Protein AF-A0A1C3JY87-F1 (afdb_monomer_lite)

Structure (mmCIF, N/CA/C/O backbone):
data_AF-A0A1C3JY87-F1
#
_entry.id   AF-A0A1C3JY87-F1
#
loop_
_atom_site.group_PDB
_atom_site.id
_atom_site.type_symbol
_atom_site.label_atom_id
_atom_site.label_alt_id
_atom_site.label_comp_id
_atom_site.label_asym_id
_atom_site.label_entity_id
_atom_site.label_seq_id
_atom_site.pdbx_PDB_ins_code
_atom_site.Cartn_x
_atom_site.Cartn_y
_atom_site.Cartn_z
_atom_site.occupancy
_atom_site.B_iso_or_equiv
_atom_site.auth_seq_id
_atom_site.auth_comp_id
_atom_site.auth_asym_id
_atom_site.auth_atom_id
_atom_site.pdbx_PDB_model_num
ATOM 1 N N . MET A 1 1 ? -6.184 11.717 -6.023 1.00 48.03 1 MET A N 1
ATOM 2 C CA . MET A 1 1 ? -5.336 12.151 -7.155 1.00 48.03 1 MET A CA 1
ATOM 3 C C . MET A 1 1 ? -3.877 11.700 -6.956 1.00 48.03 1 MET A C 1
ATOM 5 O O . MET A 1 1 ? -2.973 12.508 -7.114 1.00 48.03 1 MET A O 1
ATOM 9 N N . ALA A 1 2 ? -3.630 10.410 -6.694 1.00 43.94 2 ALA A N 1
ATOM 10 C CA . ALA A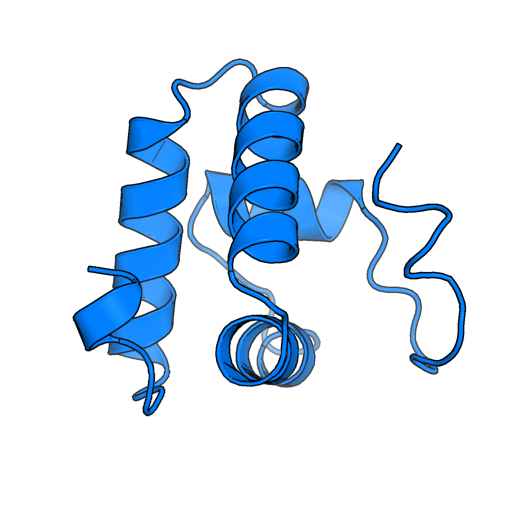 1 2 ? -2.296 9.790 -6.745 1.00 43.94 2 ALA A CA 1
ATOM 11 C C . ALA A 1 2 ? -1.992 9.152 -8.110 1.00 43.94 2 ALA A C 1
ATOM 13 O O . ALA A 1 2 ? -0.872 9.219 -8.615 1.00 43.94 2 ALA A O 1
ATOM 14 N N . ALA A 1 3 ? -3.026 8.581 -8.737 1.00 44.25 3 ALA A N 1
ATOM 15 C CA . ALA A 1 3 ? -2.915 7.833 -9.989 1.00 44.25 3 ALA A CA 1
ATOM 16 C C . ALA A 1 3 ? -2.328 8.655 -11.152 1.00 44.25 3 ALA A C 1
ATOM 18 O O . ALA A 1 3 ? -1.594 8.113 -11.967 1.00 44.25 3 ALA A O 1
ATOM 19 N N . LYS A 1 4 ? -2.588 9.972 -11.205 1.00 45.03 4 LYS A N 1
ATOM 20 C CA . LYS A 1 4 ? -2.084 10.848 -12.280 1.00 45.03 4 LYS A CA 1
ATOM 21 C C . LYS A 1 4 ? -0.603 11.210 -12.154 1.00 45.03 4 LYS A C 1
ATOM 23 O O . LYS A 1 4 ? 0.023 11.503 -13.166 1.00 45.03 4 LYS A O 1
ATOM 28 N N . THR A 1 5 ? -0.038 11.198 -10.950 1.00 44.91 5 THR A N 1
ATOM 29 C CA . THR A 1 5 ? 1.368 11.579 -10.720 1.00 44.91 5 THR A CA 1
ATOM 30 C C . THR A 1 5 ? 2.306 10.375 -10.828 1.00 44.91 5 THR A C 1
ATOM 32 O O . THR A 1 5 ? 3.497 10.542 -11.066 1.00 44.91 5 THR A O 1
ATOM 35 N N . ALA A 1 6 ? 1.760 9.159 -10.719 1.00 45.75 6 ALA A N 1
ATOM 36 C CA . ALA A 1 6 ? 2.465 7.903 -10.966 1.00 45.75 6 ALA A CA 1
ATOM 37 C C . ALA A 1 6 ? 2.398 7.437 -12.439 1.00 45.75 6 ALA A C 1
ATOM 39 O O . ALA A 1 6 ? 3.058 6.464 -12.797 1.00 45.75 6 ALA A O 1
ATOM 40 N N . SER A 1 7 ? 1.661 8.137 -13.319 1.00 39.44 7 SER A N 1
ATOM 41 C CA . SER A 1 7 ? 1.541 7.836 -1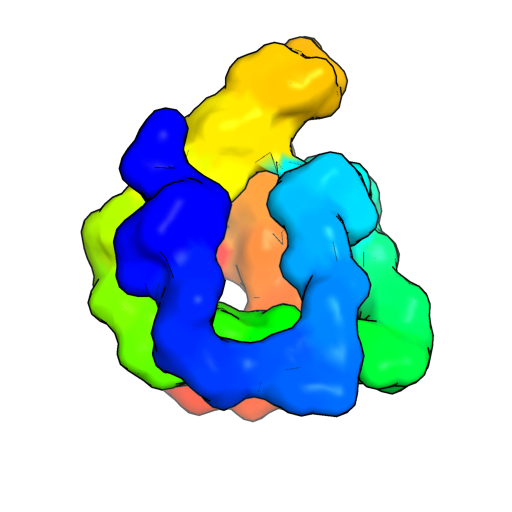4.763 1.00 39.44 7 SER A CA 1
ATOM 42 C C . SER A 1 7 ? 2.796 8.141 -15.595 1.00 39.44 7 SER A C 1
ATOM 44 O O . SER A 1 7 ? 2.704 8.414 -16.790 1.00 39.44 7 SER A O 1
ATOM 46 N N . VAL A 1 8 ? 3.985 8.080 -15.005 1.00 42.12 8 VAL A N 1
ATOM 47 C CA . VAL A 1 8 ? 5.237 8.083 -15.759 1.00 42.12 8 VAL A CA 1
ATOM 48 C C . VAL A 1 8 ? 6.038 6.841 -15.394 1.00 42.12 8 VAL A C 1
ATOM 50 O O . VAL A 1 8 ? 6.873 6.845 -14.499 1.00 42.12 8 VAL A O 1
ATOM 53 N N . SER A 1 9 ? 5.792 5.797 -16.196 1.00 42.03 9 SER A N 1
ATOM 54 C CA . SER A 1 9 ? 6.756 4.751 -16.566 1.00 42.03 9 SER A CA 1
ATOM 55 C C . SER A 1 9 ? 6.616 3.351 -15.947 1.00 42.03 9 SER A C 1
ATOM 57 O O . SER A 1 9 ? 7.615 2.764 -15.542 1.00 42.03 9 SER A O 1
ATOM 59 N N . TYR A 1 10 ? 5.432 2.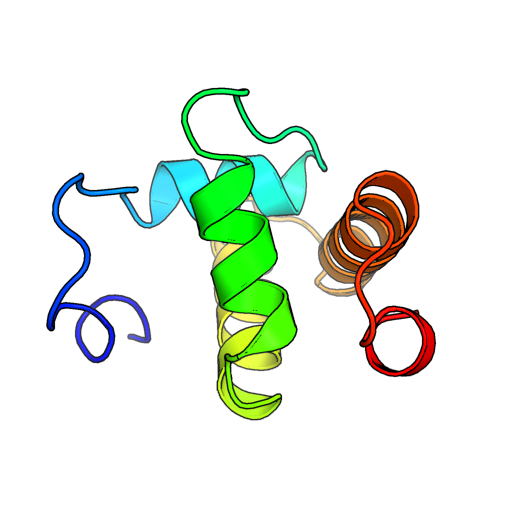724 -15.997 1.00 41.84 10 TYR A N 1
ATOM 60 C CA . TYR A 1 10 ? 5.355 1.257 -15.879 1.00 41.84 10 TYR A CA 1
ATOM 61 C C . TYR A 1 10 ? 4.536 0.630 -17.015 1.00 41.84 10 TYR A C 1
ATOM 63 O O . TYR A 1 10 ? 3.332 0.807 -17.147 1.00 41.84 10 TYR A O 1
ATOM 71 N N . 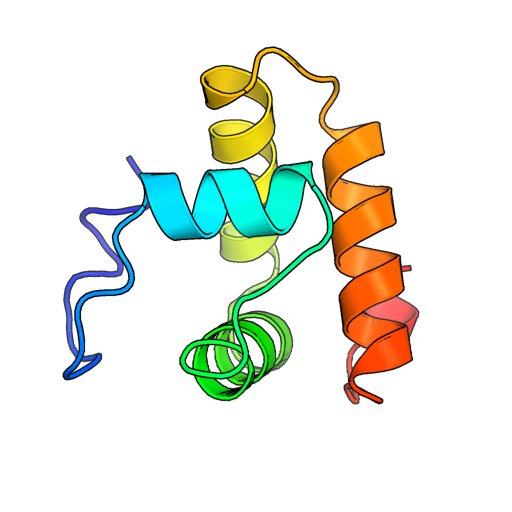LYS A 1 11 ? 5.262 -0.085 -17.882 1.00 41.31 11 LYS A N 1
ATOM 72 C CA . LYS A 1 11 ? 4.906 -0.606 -19.217 1.00 41.31 11 LYS A CA 1
ATOM 73 C C . LYS A 1 11 ? 3.914 -1.787 -19.236 1.00 41.31 11 LYS A C 1
ATOM 75 O O . LYS A 1 11 ? 3.971 -2.636 -20.121 1.00 41.31 11 LYS A O 1
ATOM 80 N N . ARG A 1 12 ? 3.014 -1.847 -18.264 1.00 46.25 12 ARG A N 1
ATOM 81 C CA . ARG A 1 12 ? 1.794 -2.661 -18.245 1.00 46.25 12 ARG A CA 1
ATOM 82 C C . ARG A 1 12 ? 0.907 -1.956 -17.236 1.00 46.25 12 ARG A C 1
ATOM 84 O O . ARG A 1 12 ? 1.275 -1.898 -16.069 1.00 46.25 12 ARG A O 1
ATOM 91 N N . GLU A 1 13 ? -0.153 -1.316 -17.711 1.00 54.62 13 GLU A N 1
ATOM 92 C CA . GLU A 1 13 ? -1.015 -0.464 -16.894 1.00 54.62 13 GLU A CA 1
ATOM 93 C C . GLU A 1 13 ? -1.701 -1.322 -15.825 1.00 54.62 13 GLU A C 1
ATOM 95 O O . GLU A 1 13 ? -2.758 -1.899 -16.056 1.00 54.62 13 GLU A O 1
ATOM 100 N N . LEU A 1 14 ? -1.066 -1.456 -14.657 1.00 64.00 14 LEU A N 1
ATOM 101 C CA . LEU A 1 14 ? -1.779 -1.804 -13.442 1.00 64.00 14 LEU A CA 1
ATOM 102 C C . LEU A 1 14 ? -2.685 -0.611 -13.163 1.00 64.00 14 LEU A C 1
ATOM 104 O O . LEU A 1 14 ? -2.218 0.444 -12.725 1.00 64.00 14 LEU A O 1
ATOM 108 N N . ASP A 1 15 ? -3.955 -0.748 -13.524 1.00 73.62 15 ASP A N 1
ATOM 109 C CA . ASP A 1 15 ? -4.917 0.311 -13.299 1.00 73.62 15 ASP A CA 1
ATOM 110 C C . ASP A 1 15 ? -5.105 0.537 -11.783 1.00 73.62 15 ASP A C 1
ATOM 112 O O . ASP A 1 15 ? -4.848 -0.339 -10.947 1.00 73.62 15 ASP A O 1
ATOM 116 N N . ALA A 1 16 ? -5.520 1.750 -11.421 1.00 73.75 16 ALA A N 1
ATOM 117 C CA . ALA A 1 16 ? -5.655 2.149 -10.024 1.00 73.75 16 ALA A CA 1
ATOM 118 C C . ALA A 1 16 ? -6.745 1.368 -9.266 1.00 73.75 16 ALA A C 1
ATOM 120 O O . ALA A 1 16 ? -6.637 1.233 -8.051 1.00 73.75 16 ALA A O 1
ATOM 121 N N . ASP A 1 17 ? -7.769 0.867 -9.955 1.00 78.88 17 ASP A N 1
ATOM 122 C CA . ASP A 1 17 ? -8.837 0.043 -9.390 1.00 78.88 17 ASP A CA 1
ATOM 123 C C . ASP A 1 17 ? -8.353 -1.388 -9.134 1.00 78.88 17 ASP A C 1
ATOM 125 O O . ASP A 1 17 ? -8.577 -1.912 -8.048 1.00 78.88 17 ASP A O 1
ATOM 129 N N . THR A 1 18 ? -7.594 -1.990 -10.052 1.00 80.31 18 THR A N 1
ATOM 130 C CA . THR A 1 18 ? -6.960 -3.300 -9.837 1.00 80.31 18 THR A CA 1
ATOM 131 C C . THR A 1 18 ? -5.958 -3.242 -8.683 1.00 80.31 18 THR A C 1
ATOM 133 O O . THR A 1 18 ? -5.932 -4.146 -7.845 1.00 80.31 18 THR A O 1
ATOM 136 N N . LEU A 1 19 ? -5.157 -2.172 -8.584 1.00 82.00 19 LEU A N 1
ATOM 137 C CA . LEU A 1 19 ? -4.268 -1.969 -7.435 1.00 82.00 19 LEU A CA 1
ATOM 138 C C . LEU A 1 19 ? -5.064 -1.791 -6.135 1.00 82.00 19 LEU A C 1
ATOM 140 O O . LEU A 1 19 ? -4.740 -2.437 -5.141 1.00 82.00 19 LEU A O 1
ATOM 144 N N . ALA A 1 20 ? -6.098 -0.944 -6.134 1.00 84.88 20 ALA A N 1
ATOM 145 C CA . ALA A 1 20 ? -6.928 -0.717 -4.954 1.00 84.88 20 ALA A CA 1
ATOM 146 C C . ALA A 1 20 ? -7.584 -2.019 -4.484 1.00 84.88 20 ALA A C 1
ATOM 148 O O . ALA A 1 20 ? -7.467 -2.385 -3.317 1.00 84.88 20 ALA A O 1
ATOM 149 N N . HIS A 1 21 ? -8.175 -2.777 -5.401 1.00 86.38 21 HIS A N 1
ATOM 150 C CA . HIS A 1 21 ? -8.789 -4.057 -5.092 1.00 86.38 21 HIS A CA 1
ATOM 151 C C . HIS A 1 21 ? -7.773 -5.059 -4.528 1.00 86.38 21 HIS A C 1
ATOM 153 O O . HIS A 1 21 ? -8.033 -5.724 -3.523 1.00 86.38 21 HIS A O 1
ATOM 159 N N . ALA A 1 22 ? -6.577 -5.137 -5.116 1.00 87.50 22 ALA A N 1
ATOM 160 C CA . ALA A 1 22 ? -5.522 -6.028 -4.643 1.00 87.50 22 ALA A CA 1
ATOM 161 C C . ALA A 1 22 ? -5.029 -5.659 -3.232 1.00 87.50 22 ALA A C 1
ATOM 163 O O . ALA A 1 22 ? -4.845 -6.538 -2.390 1.00 87.50 22 ALA A O 1
ATOM 164 N N . LEU A 1 23 ? -4.871 -4.365 -2.936 1.00 87.50 23 LEU A N 1
ATOM 165 C CA . LEU A 1 23 ? -4.496 -3.887 -1.602 1.00 87.50 23 LEU A CA 1
ATOM 166 C C . LEU A 1 23 ? -5.636 -4.064 -0.584 1.00 87.50 23 LEU A C 1
ATOM 168 O O . LEU A 1 23 ? -5.390 -4.405 0.572 1.00 87.50 23 LEU A O 1
ATOM 172 N N . ALA A 1 24 ? -6.890 -3.874 -0.997 1.00 89.69 24 ALA A N 1
ATOM 173 C CA . ALA A 1 24 ? -8.058 -4.045 -0.137 1.00 89.69 24 ALA A CA 1
ATOM 174 C C . ALA A 1 24 ? -8.364 -5.508 0.185 1.00 89.69 24 ALA A C 1
ATOM 176 O O . ALA A 1 24 ? -8.865 -5.784 1.268 1.00 89.69 24 ALA A O 1
ATOM 177 N N . THR A 1 25 ? -8.051 -6.439 -0.716 1.00 88.00 25 THR A N 1
ATOM 178 C CA . THR A 1 25 ? -8.252 -7.883 -0.506 1.00 88.00 25 THR A CA 1
ATOM 179 C C . THR A 1 25 ? -7.007 -8.589 0.028 1.00 88.00 25 THR A C 1
ATOM 181 O O . THR A 1 25 ? -7.107 -9.687 0.573 1.00 88.00 25 THR A O 1
ATOM 184 N N . GLY A 1 26 ? -5.829 -7.976 -0.129 1.00 87.00 26 GLY A N 1
ATOM 185 C CA . GLY A 1 26 ? -4.547 -8.632 0.116 1.00 87.00 26 GLY A CA 1
ATOM 186 C C . GLY A 1 26 ? -4.231 -9.724 -0.906 1.00 87.00 26 GLY A C 1
ATOM 187 O O . GLY A 1 26 ? -3.407 -10.588 -0.619 1.00 87.00 26 GLY A O 1
ATOM 188 N N . ASN A 1 27 ? -4.898 -9.722 -2.065 1.00 87.12 27 ASN A N 1
ATOM 189 C CA . ASN A 1 27 ? -4.706 -10.706 -3.121 1.00 87.12 27 ASN A CA 1
ATOM 190 C C . ASN A 1 27 ? -4.248 -10.010 -4.403 1.00 87.12 27 ASN A C 1
ATOM 192 O O . ASN A 1 27 ? -5.029 -9.347 -5.086 1.00 87.12 27 ASN A O 1
ATOM 196 N N . VAL A 1 28 ? -2.969 -10.166 -4.734 1.00 85.00 28 VAL A N 1
ATOM 197 C CA . VAL A 1 28 ? -2.379 -9.604 -5.950 1.00 85.00 28 VAL A CA 1
ATOM 198 C C . VAL A 1 28 ? -2.314 -10.708 -7.006 1.00 85.00 28 VAL A C 1
ATOM 200 O O . VAL A 1 28 ? -1.730 -11.752 -6.724 1.00 85.00 28 VAL A O 1
ATOM 203 N N . PRO A 1 29 ? -2.864 -10.517 -8.219 1.00 82.38 29 PRO A N 1
ATOM 204 C CA . PRO A 1 29 ? -2.680 -11.487 -9.293 1.00 82.38 29 PRO A CA 1
ATOM 205 C C . PRO A 1 29 ? -1.189 -11.675 -9.605 1.00 82.38 29 PRO A C 1
ATOM 207 O O . PRO A 1 29 ? -0.461 -10.685 -9.694 1.00 82.38 29 PRO A O 1
ATOM 210 N N . ASP A 1 30 ? -0.743 -12.910 -9.854 1.00 81.44 30 ASP A N 1
ATOM 211 C CA . ASP A 1 30 ? 0.677 -13.243 -10.090 1.00 81.44 30 ASP A CA 1
ATOM 212 C C . ASP A 1 30 ? 1.339 -12.364 -11.164 1.00 81.44 30 ASP A C 1
ATOM 214 O O . ASP A 1 30 ? 2.500 -11.975 -11.049 1.00 81.44 30 ASP A O 1
ATOM 218 N N . ALA A 1 31 ? 0.573 -11.975 -12.190 1.00 81.69 31 ALA A N 1
ATOM 219 C CA . ALA A 1 31 ? 1.026 -11.089 -13.261 1.00 81.69 31 ALA A CA 1
ATOM 220 C C . ALA A 1 31 ? 1.446 -9.682 -12.780 1.00 81.69 31 ALA A C 1
ATOM 222 O O . ALA A 1 31 ? 2.221 -9.011 -13.463 1.00 81.69 31 ALA A O 1
ATOM 223 N N . PHE A 1 32 ? 0.946 -9.238 -11.623 1.00 81.69 32 PHE A N 1
ATOM 224 C CA . PHE A 1 32 ? 1.183 -7.918 -11.034 1.00 81.69 32 PHE A CA 1
ATOM 225 C C . PHE A 1 32 ? 1.946 -7.960 -9.710 1.00 81.69 32 PHE A C 1
ATOM 227 O O . PHE A 1 32 ? 2.329 -6.910 -9.196 1.00 81.69 32 PHE A O 1
ATOM 234 N N . LEU A 1 33 ? 2.230 -9.150 -9.185 1.00 83.44 33 LEU A N 1
ATOM 235 C CA . LEU A 1 33 ? 2.919 -9.347 -7.914 1.00 83.44 33 LEU A CA 1
ATOM 236 C C . LEU A 1 33 ? 4.276 -8.628 -7.875 1.00 83.44 33 LEU A C 1
ATOM 238 O O . LEU A 1 33 ? 4.541 -7.863 -6.951 1.00 83.44 33 LEU A O 1
ATOM 242 N N . ALA A 1 34 ? 5.083 -8.755 -8.933 1.00 84.06 34 ALA A N 1
ATOM 243 C CA . ALA A 1 34 ? 6.358 -8.041 -9.048 1.00 84.06 34 ALA A CA 1
ATOM 244 C C . ALA A 1 34 ? 6.193 -6.508 -9.096 1.00 84.06 34 ALA A C 1
ATOM 246 O O . ALA A 1 34 ? 7.046 -5.775 -8.598 1.00 84.06 34 ALA A O 1
ATOM 247 N N . HIS A 1 35 ? 5.095 -6.011 -9.674 1.00 82.38 35 HIS A N 1
ATOM 248 C CA . HIS A 1 35 ? 4.803 -4.578 -9.732 1.00 82.38 35 HIS A CA 1
ATOM 249 C C . HIS A 1 35 ? 4.411 -4.028 -8.356 1.00 82.38 35 HIS A C 1
ATOM 251 O O . HIS A 1 35 ? 4.897 -2.967 -7.966 1.00 82.38 35 HIS A O 1
ATOM 257 N N . VAL A 1 36 ? 3.585 -4.762 -7.603 1.00 84.56 36 VAL A N 1
ATOM 258 C CA . VAL A 1 36 ? 3.185 -4.381 -6.241 1.00 84.56 36 VAL A CA 1
ATOM 259 C C . VAL A 1 36 ? 4.364 -4.471 -5.274 1.00 84.56 36 VAL A C 1
ATOM 261 O O . VAL A 1 36 ? 4.582 -3.532 -4.513 1.00 84.56 36 VAL A O 1
ATOM 264 N N . ALA A 1 37 ? 5.172 -5.532 -5.353 1.00 86.44 37 ALA A N 1
ATOM 265 C CA . ALA A 1 37 ? 6.402 -5.664 -4.570 1.00 86.44 37 ALA A CA 1
ATOM 266 C C . ALA A 1 37 ? 7.321 -4.451 -4.774 1.00 86.44 37 ALA A C 1
ATOM 268 O O . ALA A 1 37 ? 7.686 -3.765 -3.820 1.00 86.44 37 ALA A O 1
ATOM 269 N N . LYS A 1 38 ? 7.606 -4.119 -6.040 1.00 85.62 38 LYS A N 1
ATOM 270 C CA . LYS A 1 38 ? 8.449 -2.977 -6.406 1.00 85.62 38 LYS A CA 1
ATOM 271 C C . LYS A 1 38 ? 7.891 -1.652 -5.893 1.00 85.62 38 LYS A C 1
ATOM 273 O O . LYS A 1 38 ? 8.644 -0.833 -5.371 1.00 85.62 38 LYS A O 1
ATOM 278 N N . LEU A 1 39 ? 6.577 -1.450 -6.016 1.00 83.94 39 LEU A N 1
ATOM 279 C CA . LEU A 1 39 ? 5.901 -0.260 -5.506 1.00 83.94 39 LEU A CA 1
ATOM 280 C C . LEU A 1 39 ? 6.091 -0.129 -3.991 1.00 83.94 39 LEU A C 1
ATOM 282 O O . LEU A 1 39 ? 6.480 0.935 -3.530 1.00 83.94 39 LEU A O 1
ATOM 286 N N . LEU A 1 40 ? 5.848 -1.186 -3.217 1.00 86.25 40 LEU A N 1
ATOM 287 C CA . LEU A 1 40 ? 5.954 -1.135 -1.756 1.00 86.25 40 LEU A CA 1
ATOM 288 C C . LEU A 1 40 ? 7.400 -0.945 -1.267 1.00 86.25 40 LEU A C 1
ATOM 290 O O . LEU A 1 40 ? 7.624 -0.285 -0.250 1.00 86.25 40 LEU A O 1
ATOM 294 N N . GLU A 1 41 ? 8.384 -1.473 -1.996 1.00 85.00 41 GLU A N 1
ATOM 295 C CA . GLU A 1 41 ? 9.801 -1.300 -1.659 1.00 85.00 41 GLU A CA 1
ATOM 296 C C . GLU A 1 41 ? 10.344 0.087 -2.007 1.00 85.00 41 GLU A C 1
ATOM 298 O O . GLU A 1 41 ? 11.109 0.667 -1.232 1.00 85.00 41 GLU A O 1
ATOM 303 N N . GLU A 1 42 ? 9.968 0.637 -3.161 1.00 85.88 42 GLU A N 1
ATOM 304 C CA . GLU A 1 42 ? 10.588 1.861 -3.677 1.00 85.88 42 GLU A CA 1
ATOM 305 C C . GLU A 1 42 ? 9.755 3.116 -3.465 1.00 85.88 42 GLU A C 1
ATOM 307 O O . GLU A 1 42 ? 10.313 4.217 -3.414 1.00 85.88 42 GLU A O 1
ATOM 312 N N . ALA A 1 43 ? 8.434 2.987 -3.319 1.00 85.31 43 ALA A N 1
ATOM 313 C CA . ALA A 1 43 ? 7.587 4.151 -3.144 1.00 85.31 43 ALA A CA 1
ATOM 314 C C . ALA A 1 43 ? 7.948 4.886 -1.844 1.00 85.31 43 ALA A C 1
ATOM 316 O O . ALA A 1 43 ? 8.183 4.271 -0.795 1.00 85.31 43 ALA A O 1
ATOM 317 N N . PRO A 1 44 ? 7.967 6.227 -1.870 1.00 85.25 44 PRO A N 1
ATOM 318 C CA . PRO A 1 44 ? 8.004 7.012 -0.650 1.00 85.25 44 PRO A CA 1
ATOM 319 C C . PRO A 1 44 ? 6.799 6.677 0.236 1.00 85.25 44 PRO A C 1
ATOM 321 O O . PRO A 1 44 ? 5.681 6.550 -0.262 1.00 85.25 44 PRO A O 1
ATOM 324 N N . LEU A 1 45 ? 7.001 6.604 1.555 1.00 84.38 45 LEU A N 1
ATOM 325 C CA . LEU A 1 45 ? 5.930 6.290 2.509 1.00 84.38 45 LEU A CA 1
ATOM 326 C C . LEU A 1 45 ? 4.664 7.162 2.333 1.00 84.38 45 LEU A C 1
ATOM 328 O O . LEU A 1 45 ? 3.572 6.598 2.362 1.00 84.38 45 LEU A O 1
ATOM 332 N N . PRO A 1 46 ? 4.749 8.483 2.056 1.00 86.12 46 PRO A N 1
ATOM 333 C CA . PRO A 1 46 ? 3.558 9.295 1.785 1.00 86.12 46 PRO A CA 1
ATOM 334 C C . PRO A 1 46 ? 2.732 8.820 0.581 1.00 86.12 46 PRO A C 1
ATOM 336 O O . PRO A 1 46 ? 1.513 8.966 0.579 1.00 86.12 46 PRO A O 1
ATOM 339 N N . ILE A 1 47 ? 3.373 8.227 -0.433 1.00 84.31 47 ILE A N 1
ATOM 340 C CA . ILE A 1 47 ? 2.681 7.648 -1.593 1.00 84.31 47 ILE A CA 1
ATOM 341 C C . ILE A 1 47 ? 1.930 6.380 -1.185 1.00 84.31 47 ILE A C 1
ATOM 343 O O . ILE A 1 47 ? 0.794 6.188 -1.611 1.00 84.31 47 ILE A O 1
ATOM 347 N N . VAL A 1 48 ? 2.526 5.549 -0.325 1.00 87.19 48 VAL A N 1
ATOM 348 C CA . VAL A 1 48 ? 1.879 4.336 0.198 1.00 87.19 48 VAL A CA 1
ATOM 349 C C . VAL A 1 48 ? 0.676 4.697 1.072 1.00 87.19 48 VAL A C 1
ATOM 351 O O . VAL A 1 48 ? -0.401 4.148 0.868 1.00 87.19 48 VAL A O 1
ATOM 354 N N . VAL A 1 49 ? 0.818 5.671 1.980 1.00 89.81 49 VAL A N 1
ATOM 355 C CA . VAL A 1 49 ? -0.292 6.176 2.812 1.00 89.81 49 VAL A CA 1
ATOM 356 C C . VAL A 1 49 ? -1.441 6.667 1.935 1.00 89.81 49 VAL A C 1
ATOM 358 O O . VAL A 1 49 ? -2.581 6.256 2.128 1.00 89.81 49 VAL A O 1
ATOM 361 N N . MET A 1 50 ? -1.138 7.485 0.927 1.00 87.06 50 MET A N 1
ATOM 362 C CA . MET A 1 50 ? -2.141 7.990 -0.005 1.00 87.06 50 MET A CA 1
ATOM 363 C C . MET A 1 50 ? -2.821 6.859 -0.792 1.00 87.06 50 MET A C 1
ATOM 365 O O . MET A 1 50 ? -4.039 6.874 -0.938 1.00 87.06 50 MET A O 1
ATOM 369 N N . ALA A 1 51 ? -2.073 5.858 -1.268 1.00 86.44 51 ALA A N 1
ATOM 370 C CA . ALA A 1 51 ? -2.646 4.700 -1.957 1.00 86.44 51 ALA A CA 1
ATOM 371 C C . ALA A 1 51 ? -3.573 3.890 -1.038 1.00 86.44 51 ALA A C 1
ATOM 373 O O . ALA A 1 51 ? -4.639 3.449 -1.468 1.00 86.44 51 ALA A O 1
ATOM 374 N N . VAL A 1 52 ? -3.207 3.736 0.236 1.00 90.00 52 VAL A N 1
ATOM 375 C CA . VAL A 1 52 ? -4.037 3.073 1.247 1.00 90.00 52 VAL A CA 1
ATOM 376 C C . VAL A 1 52 ? -5.322 3.857 1.518 1.00 90.00 52 VAL A C 1
ATOM 378 O O . VAL A 1 52 ? -6.400 3.264 1.559 1.00 90.00 52 VAL A O 1
ATOM 381 N N . GLU A 1 53 ? -5.240 5.178 1.670 1.00 89.81 53 GLU A N 1
ATOM 382 C CA . GLU A 1 53 ? -6.414 6.034 1.870 1.00 89.81 53 GLU A CA 1
ATOM 383 C C . GLU A 1 53 ? -7.344 6.027 0.654 1.00 89.81 53 GLU A C 1
ATOM 385 O O . GLU A 1 53 ? -8.554 5.855 0.806 1.00 89.81 53 GLU A O 1
ATOM 390 N N . GLU A 1 54 ? -6.793 6.151 -0.556 1.00 86.75 54 GLU A N 1
ATOM 391 C CA . GLU A 1 54 ? -7.569 6.068 -1.795 1.00 86.75 54 GLU A CA 1
ATOM 392 C C . GLU A 1 54 ? -8.237 4.695 -1.943 1.00 86.75 54 GLU A C 1
ATOM 394 O O . GLU A 1 54 ? -9.408 4.620 -2.310 1.00 86.75 54 GLU A O 1
ATOM 399 N N . THR A 1 55 ? -7.533 3.614 -1.602 1.00 89.81 55 THR A N 1
ATOM 400 C CA . THR A 1 55 ? -8.079 2.249 -1.614 1.00 89.81 55 THR A CA 1
ATOM 401 C C . THR A 1 55 ? -9.229 2.101 -0.625 1.00 89.81 55 THR A C 1
ATOM 403 O O . THR A 1 55 ? -10.296 1.604 -0.974 1.00 89.81 55 THR A O 1
ATOM 406 N N . ALA A 1 56 ? -9.039 2.582 0.603 1.00 90.50 56 ALA A N 1
ATOM 407 C CA . ALA A 1 56 ? -10.055 2.547 1.645 1.00 90.50 56 ALA A CA 1
ATOM 408 C C . ALA A 1 56 ? -11.328 3.302 1.231 1.00 90.50 56 ALA A C 1
ATOM 410 O O . ALA A 1 56 ? -12.437 2.821 1.456 1.00 90.50 56 ALA A O 1
ATOM 411 N N . GLN A 1 57 ? -11.172 4.457 0.577 1.00 89.69 57 GLN A N 1
ATOM 412 C CA . GLN A 1 57 ? -12.294 5.228 0.042 1.00 89.69 57 GLN A CA 1
ATOM 413 C C . GLN A 1 57 ? -12.997 4.515 -1.118 1.00 89.69 57 GLN A C 1
ATOM 415 O O . GLN A 1 57 ? -14.226 4.481 -1.145 1.00 89.69 57 GLN A O 1
ATOM 420 N N . ARG A 1 58 ? -12.249 3.941 -2.068 1.00 86.62 58 ARG A N 1
ATOM 421 C CA . ARG A 1 58 ? -12.821 3.245 -3.234 1.00 86.62 58 ARG A CA 1
ATOM 422 C C . ARG A 1 58 ? -13.592 1.990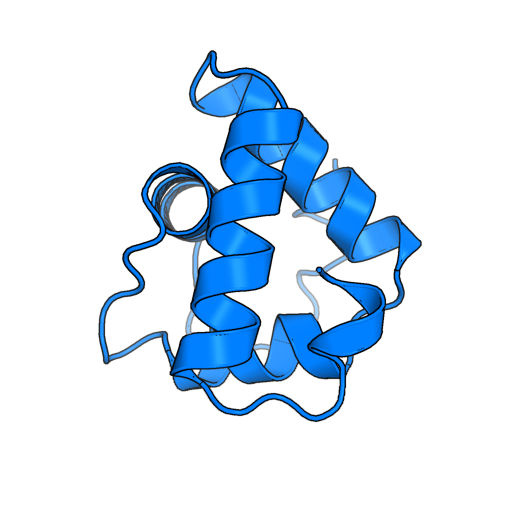 -2.839 1.00 86.62 58 ARG A C 1
ATOM 424 O O . ARG A 1 58 ? -14.722 1.808 -3.272 1.00 86.62 58 ARG A O 1
ATOM 431 N N . GLU A 1 59 ? -13.004 1.177 -1.971 1.00 87.62 59 GLU A N 1
ATOM 432 C CA . GLU A 1 59 ? -13.554 -0.117 -1.545 1.00 87.62 59 GLU A CA 1
ATOM 433 C C . GLU A 1 59 ? -14.470 0.010 -0.316 1.00 87.62 59 GLU A C 1
ATOM 435 O O . GLU A 1 59 ? -14.988 -0.981 0.190 1.00 87.62 59 GLU A O 1
ATOM 440 N N . GLN A 1 60 ? -14.691 1.238 0.177 1.00 91.00 60 GLN A N 1
ATOM 441 C CA . GLN A 1 60 ? -15.541 1.539 1.337 1.00 91.00 60 GLN A CA 1
ATOM 442 C C . GLN A 1 60 ? -15.150 0.741 2.598 1.00 91.00 60 GLN A C 1
ATOM 444 O O . GLN A 1 60 ? -15.991 0.355 3.413 1.00 91.00 60 GLN A O 1
ATOM 449 N N . VAL A 1 61 ? -13.849 0.516 2.787 1.00 92.12 61 VAL A N 1
ATOM 450 C CA . VAL A 1 61 ? -13.276 -0.176 3.949 1.00 92.12 61 VAL A CA 1
ATOM 451 C C . VAL A 1 61 ? -12.482 0.791 4.825 1.00 92.12 61 VAL A C 1
ATOM 453 O O . VAL A 1 61 ? -12.132 1.899 4.429 1.00 92.12 61 VAL A O 1
ATOM 456 N N . LYS A 1 62 ? -12.162 0.386 6.057 1.00 91.88 62 LYS A N 1
ATOM 457 C CA . LYS A 1 62 ? -11.307 1.198 6.937 1.00 91.88 62 LYS A CA 1
ATOM 458 C C . LYS A 1 62 ? -9.850 1.157 6.444 1.00 91.88 62 LYS A C 1
ATOM 460 O O . LYS A 1 62 ? -9.366 0.059 6.174 1.00 91.88 62 LYS A O 1
ATOM 465 N N . PRO A 1 63 ? -9.091 2.271 6.462 1.00 90.31 63 PRO A N 1
ATOM 466 C CA . PRO A 1 63 ? -7.666 2.276 6.098 1.00 90.31 63 PRO A CA 1
ATOM 467 C C . PRO A 1 63 ? -6.821 1.262 6.878 1.00 90.31 63 PRO A C 1
ATOM 469 O O . PRO A 1 63 ? -5.918 0.644 6.330 1.00 90.31 63 PRO A O 1
ATOM 472 N N . GLN A 1 64 ? -7.162 1.017 8.147 1.00 92.31 64 GLN A N 1
ATOM 473 C CA . GLN A 1 64 ? -6.515 -0.002 8.986 1.00 92.31 64 GLN A CA 1
ATOM 474 C C . GLN A 1 64 ? -6.645 -1.426 8.419 1.00 92.31 64 GLN A C 1
ATOM 476 O O . GLN A 1 64 ? -5.773 -2.258 8.647 1.00 92.31 64 GLN A O 1
ATOM 481 N N . HIS A 1 65 ? -7.736 -1.725 7.708 1.00 92.81 65 HIS A N 1
ATOM 482 C CA . HIS A 1 65 ? -7.920 -3.017 7.049 1.00 92.81 65 HIS A CA 1
ATOM 483 C C . HIS A 1 65 ? -6.949 -3.165 5.875 1.00 92.81 65 HIS A C 1
ATOM 485 O O . HIS A 1 65 ? -6.247 -4.165 5.779 1.00 92.81 65 HIS A O 1
ATOM 491 N N . VAL A 1 66 ? -6.850 -2.129 5.043 1.00 92.75 66 VAL A N 1
ATOM 492 C CA . VAL A 1 66 ? -5.932 -2.094 3.899 1.00 92.75 66 VAL A CA 1
ATOM 493 C C . VAL A 1 66 ? -4.476 -2.164 4.369 1.00 92.75 66 VAL A C 1
ATOM 495 O O . VAL A 1 66 ? -3.704 -2.944 3.828 1.00 92.75 66 VAL A O 1
ATOM 498 N N . TRP A 1 67 ? -4.109 -1.442 5.434 1.00 93.88 67 TRP A N 1
ATOM 499 C CA . TRP A 1 67 ? -2.772 -1.530 6.037 1.00 93.88 67 TRP A CA 1
ATOM 500 C C . TRP A 1 67 ? -2.416 -2.942 6.499 1.00 93.88 67 TRP A C 1
ATOM 502 O O . TRP A 1 67 ? -1.310 -3.400 6.238 1.00 93.88 67 TRP A O 1
ATOM 512 N N . ARG A 1 68 ? -3.352 -3.674 7.117 1.00 93.06 68 ARG A N 1
ATOM 513 C CA . ARG A 1 68 ? -3.121 -5.081 7.492 1.00 93.06 68 ARG A CA 1
ATOM 514 C C . ARG A 1 68 ? -2.830 -5.958 6.279 1.00 93.06 68 ARG A C 1
ATOM 516 O O . ARG A 1 68 ? -1.976 -6.835 6.358 1.00 93.06 68 ARG A O 1
ATOM 523 N N . ASN A 1 69 ? -3.523 -5.721 5.172 1.00 93.12 69 ASN A N 1
ATOM 524 C CA . ASN A 1 69 ? -3.301 -6.464 3.938 1.00 93.12 69 ASN A CA 1
ATOM 525 C C . ASN A 1 69 ? -1.972 -6.082 3.283 1.00 93.12 69 ASN A C 1
ATOM 527 O O . ASN A 1 69 ? -1.263 -6.964 2.817 1.00 93.12 69 ASN A O 1
ATOM 531 N N . VAL A 1 70 ? -1.588 -4.804 3.318 1.00 90.06 70 VAL A N 1
ATOM 532 C CA . VAL A 1 70 ? -0.272 -4.332 2.860 1.00 90.06 70 VAL A CA 1
ATOM 533 C C . VAL A 1 70 ? 0.851 -4.959 3.687 1.00 90.06 70 VAL A C 1
ATOM 535 O O . VAL A 1 70 ? 1.798 -5.484 3.112 1.00 90.06 70 VAL A O 1
ATOM 538 N N . ALA A 1 71 ? 0.727 -4.972 5.016 1.00 90.12 71 ALA A N 1
ATOM 539 C CA . ALA A 1 71 ? 1.681 -5.614 5.919 1.00 90.12 71 ALA A CA 1
ATOM 540 C C . ALA A 1 71 ? 1.799 -7.118 5.640 1.00 90.12 71 ALA A C 1
ATOM 542 O O . ALA A 1 71 ? 2.899 -7.666 5.561 1.00 90.12 71 ALA A O 1
ATOM 543 N N . LYS A 1 72 ? 0.656 -7.788 5.445 1.00 90.31 72 LYS A N 1
ATOM 544 C CA . LYS A 1 72 ? 0.610 -9.205 5.084 1.00 90.31 72 LYS A CA 1
ATOM 545 C C . LYS A 1 72 ? 1.303 -9.458 3.745 1.00 90.31 72 LYS A C 1
ATOM 547 O O . LYS A 1 72 ? 2.155 -10.330 3.681 1.00 90.31 72 LYS A O 1
ATOM 552 N N . LEU A 1 73 ? 0.999 -8.668 2.716 1.00 88.75 73 LEU A N 1
ATOM 553 C CA . LEU A 1 73 ? 1.646 -8.761 1.407 1.00 88.75 73 LEU A CA 1
ATOM 554 C C . LEU A 1 73 ? 3.153 -8.517 1.507 1.00 88.75 73 LEU A C 1
ATOM 556 O O . LEU A 1 73 ? 3.924 -9.257 0.914 1.00 88.75 73 LEU A O 1
ATOM 560 N N . ALA A 1 74 ? 3.589 -7.520 2.278 1.00 88.75 74 ALA A N 1
ATOM 561 C CA . ALA A 1 74 ? 5.009 -7.248 2.471 1.00 88.75 74 ALA A CA 1
ATOM 562 C C . ALA A 1 74 ? 5.741 -8.435 3.112 1.00 88.75 74 ALA A C 1
ATOM 564 O O . ALA A 1 74 ? 6.857 -8.750 2.711 1.00 88.75 74 ALA A O 1
ATOM 565 N N . LYS A 1 75 ? 5.090 -9.118 4.061 1.00 88.56 75 LYS A N 1
ATOM 566 C CA . LYS A 1 75 ? 5.612 -10.331 4.692 1.00 88.56 75 LYS A CA 1
ATOM 567 C C . LYS A 1 75 ? 5.601 -11.537 3.749 1.00 88.56 75 LYS A C 1
ATOM 569 O O . LYS A 1 75 ? 6.598 -12.244 3.666 1.00 88.56 75 LYS A O 1
ATOM 574 N N . ASP A 1 76 ? 4.495 -11.766 3.044 1.00 87.81 76 ASP A N 1
ATOM 575 C CA . ASP A 1 76 ? 4.329 -12.891 2.113 1.00 87.81 76 ASP A CA 1
ATOM 576 C C . ASP A 1 76 ? 5.301 -12.787 0.921 1.00 87.81 76 ASP A C 1
ATOM 578 O O . ASP A 1 76 ? 5.701 -13.800 0.352 1.00 87.81 76 ASP A O 1
ATOM 582 N N . LEU A 1 77 ? 5.700 -11.562 0.563 1.00 85.56 77 LEU A N 1
ATOM 583 C CA . LEU A 1 77 ? 6.660 -11.253 -0.498 1.00 85.56 77 LEU A CA 1
ATOM 584 C C . LEU A 1 77 ? 8.101 -11.069 0.006 1.00 85.56 77 LEU A C 1
ATOM 586 O O . LEU A 1 77 ? 8.966 -10.720 -0.794 1.00 85.56 77 LEU A O 1
ATOM 590 N N . GLU A 1 78 ? 8.351 -11.274 1.304 1.00 86.94 78 GLU A N 1
ATOM 591 C CA . GLU A 1 78 ? 9.662 -11.115 1.952 1.00 86.94 78 GLU A CA 1
ATOM 592 C C . GLU A 1 78 ? 10.334 -9.757 1.656 1.00 86.94 78 GLU A C 1
ATOM 594 O O . GLU A 1 78 ? 11.548 -9.661 1.463 1.00 86.94 78 GLU A O 1
ATOM 599 N N . LEU A 1 79 ? 9.539 -8.681 1.611 1.00 87.06 79 LEU A N 1
ATOM 600 C CA . LEU A 1 79 ? 10.039 -7.350 1.274 1.00 87.06 79 LEU A CA 1
ATOM 601 C C . LEU A 1 79 ? 10.956 -6.814 2.371 1.00 87.06 79 LEU A C 1
ATOM 603 O O . LEU A 1 79 ? 10.646 -6.874 3.563 1.00 87.06 79 LEU A O 1
ATOM 607 N N . SER A 1 80 ? 12.022 -6.128 1.964 1.00 84.19 80 SER A N 1
ATOM 608 C CA . SER A 1 80 ? 12.983 -5.539 2.914 1.00 84.19 80 SER A CA 1
ATOM 609 C C . SER A 1 80 ? 12.362 -4.452 3.811 1.00 84.19 80 SER A C 1
ATOM 611 O O . SER A 1 80 ? 12.883 -4.155 4.882 1.00 84.19 80 SER A O 1
ATOM 613 N N . ARG A 1 81 ? 11.246 -3.840 3.383 1.00 80.50 81 ARG A N 1
ATOM 614 C CA . ARG A 1 81 ? 10.507 -2.800 4.126 1.00 80.50 81 ARG A CA 1
ATOM 615 C C . ARG A 1 81 ? 9.373 -3.329 5.010 1.00 80.50 81 ARG A C 1
ATOM 617 O O . ARG A 1 81 ? 8.621 -2.517 5.545 1.00 80.50 81 ARG A O 1
ATOM 624 N N . GLN A 1 82 ? 9.233 -4.644 5.180 1.00 81.12 82 GLN A N 1
ATOM 625 C CA . GLN A 1 82 ? 8.133 -5.230 5.956 1.00 81.12 82 GLN A CA 1
ATOM 626 C C . GLN A 1 82 ? 7.997 -4.642 7.372 1.00 81.12 82 GLN A C 1
ATOM 628 O O . GLN A 1 82 ? 6.879 -4.386 7.797 1.00 81.12 82 GLN A O 1
ATOM 633 N N . ASP A 1 83 ? 9.100 -4.312 8.052 1.00 78.19 83 ASP A N 1
ATOM 634 C CA . ASP A 1 83 ? 9.076 -3.761 9.419 1.00 78.19 83 ASP A CA 1
ATOM 635 C C . ASP A 1 83 ? 8.548 -2.320 9.494 1.00 78.19 83 ASP A C 1
ATOM 637 O O . ASP A 1 83 ? 8.076 -1.876 10.534 1.00 78.19 83 ASP A O 1
ATOM 641 N N . VAL A 1 84 ? 8.639 -1.572 8.391 1.00 80.31 84 VAL A N 1
ATOM 642 C CA . VAL A 1 84 ? 8.114 -0.200 8.285 1.00 80.31 84 VAL A CA 1
ATOM 643 C C . VAL A 1 84 ? 6.633 -0.211 7.893 1.00 80.31 84 VAL A C 1
ATOM 645 O O . VAL A 1 84 ? 5.924 0.767 8.126 1.00 80.31 84 VAL A O 1
ATOM 648 N N . LEU A 1 85 ? 6.179 -1.299 7.264 1.00 77.19 85 LEU A N 1
ATOM 649 C CA . LEU A 1 85 ? 4.817 -1.479 6.760 1.00 77.19 85 LEU A CA 1
ATOM 650 C C . LEU A 1 85 ? 3.928 -2.325 7.693 1.00 77.19 85 LEU A C 1
ATOM 652 O O . LEU A 1 85 ? 2.726 -2.396 7.439 1.00 77.19 85 LEU A O 1
ATOM 656 N N . ALA A 1 86 ? 4.508 -2.965 8.716 1.00 69.75 86 ALA A N 1
ATOM 657 C CA . ALA A 1 86 ? 3.835 -3.778 9.735 1.00 69.75 86 ALA A CA 1
ATOM 658 C C . ALA A 1 86 ? 3.230 -2.934 10.867 1.00 69.75 86 ALA A C 1
ATOM 660 O O . ALA A 1 86 ? 2.129 -3.314 1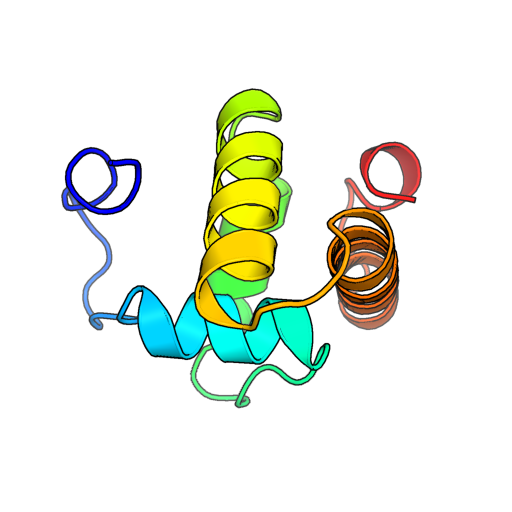1.334 1.00 69.75 86 ALA A O 1
#

Sequence (86 aa):
MAAKTASVSYKRELDADTLAHALATGNVPDAFLAHVAKLLEEAPLPIVVMAVEETAQREQVKPQHVWRNVAKLAKDLELSRQDVLA

Organism: NCBI:txid1851544

Foldseek 3Di:
DLQVVPPPDDPPDPDLQLLLVCLLVLNHPPVCLVVLLCCLQPPDPVSVLVSLVVSCVVVVHDSVSSLVSSLVSCVVVVRPCSVVSD

Secondary structure (DSSP, 8-state):
--TTTS-SS-SS---HHHHHHHHHHT---HHHHHHHHHHHHHS-HHHHHHHHHHHHHHTT--HHHHHHHHHHHHHHTT-TTHHHH-

pLDDT: mean 79.48, std 15.6, range [39.44, 93.88]

Radius of gyration: 11.66 Å; chains: 1; bounding box: 28×25×29 Å